Protein AF-A0A401T3H4-F1 (afdb_monomer_lite)

Foldseek 3Di:
DDDLPQELPPDDDDDDDDDDDDDDDDDDDDDDDDDDDDDDDDPPPPPVDPLQEWEWDQDPNWTWIWGQQDVVSDIHIYTDDQVPAFQLRVQVSSCVSHVLQPDKFKAFPVRHTDDSRHGSVVVLVGWIWIDGPNRIYTYHRDDD

Secondary structure (DSSP, 8-state):
-PPP-SS------PPP----------------------------------TT--EEEEETTEEEEEEEETTTTEEEEEE--TTT-BHHHHHHHHHHH-TT-S-EEEEETTSPBPPTTSBHHHHTTS-EEEEETTEEEEE-PPP-

Organism: Chiloscyllium punctatum (NCBI:txid137246)

pLDDT: mean 74.05, std 28.2, range [23.88, 98.56]

Sequence (144 aa):
MSLCRRVCNVWIPVRRQAGLGRRRETTKSRPGQLFSLRQYGMTFYSTLVSSDEATVEYKHGFPVISVTLPSRNERCQFLVKPLLMNVGDLLKDLKNEDQGISRAAIFSEDGTRVSATTPMTILLTKNFELVINERKYFIKPPSR

Radius of gyration: 20.3 Å; chains: 1; bounding box: 48×60×42 Å

Structure (mmCIF, N/CA/C/O backbone):
data_AF-A0A401T3H4-F1
#
_entry.id   AF-A0A401T3H4-F1
#
loop_
_atom_site.group_PDB
_atom_site.id
_atom_site.type_symbol
_atom_site.label_atom_id
_atom_site.label_alt_id
_atom_site.label_comp_id
_atom_site.label_asym_id
_atom_site.label_entity_id
_atom_site.label_seq_id
_atom_site.pdbx_PDB_ins_code
_atom_site.Cartn_x
_atom_site.Cartn_y
_atom_site.Cartn_z
_atom_site.occupancy
_atom_site.B_iso_or_equiv
_atom_site.auth_seq_id
_atom_site.auth_comp_id
_atom_site.auth_asym_id
_atom_site.auth_atom_id
_atom_site.pdbx_PDB_model_num
ATOM 1 N N . MET A 1 1 ? -7.997 22.130 11.742 1.00 31.77 1 MET A N 1
ATOM 2 C CA . MET A 1 1 ? -7.759 21.221 10.600 1.00 31.77 1 MET A CA 1
ATOM 3 C C . MET A 1 1 ? -6.267 20.922 10.563 1.00 31.77 1 MET A C 1
ATOM 5 O O . MET A 1 1 ? -5.496 21.770 10.132 1.00 31.77 1 MET A O 1
ATOM 9 N N . SER A 1 2 ? -5.838 19.801 11.139 1.00 30.84 2 SER A N 1
ATOM 10 C CA . SER A 1 2 ? -4.435 19.373 11.116 1.00 30.84 2 SER A CA 1
ATOM 11 C C . SER A 1 2 ? -4.113 18.795 9.743 1.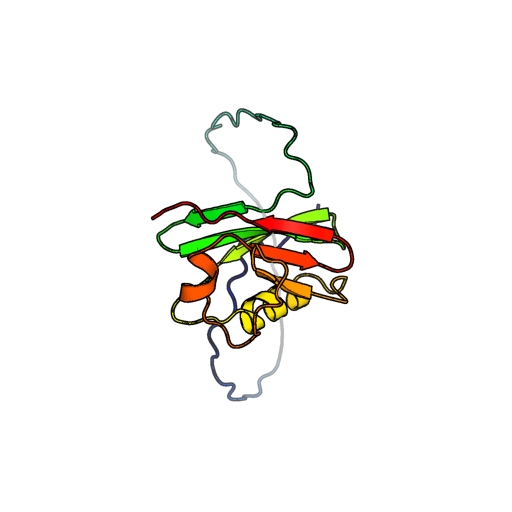00 30.84 2 SER A C 1
ATOM 13 O O . SER A 1 2 ? -4.840 17.936 9.266 1.00 30.84 2 SER A O 1
ATOM 15 N N . LEU A 1 3 ? -3.029 19.241 9.107 1.00 36.41 3 LEU A N 1
ATOM 16 C CA . LEU A 1 3 ? -2.584 18.630 7.856 1.00 36.41 3 LEU A CA 1
ATOM 17 C C . LEU A 1 3 ? -2.149 17.179 8.130 1.00 36.41 3 LEU A C 1
ATOM 19 O O . LEU A 1 3 ? -1.229 16.950 8.923 1.00 36.41 3 LEU A O 1
ATOM 23 N N . CYS A 1 4 ? -2.732 16.201 7.433 1.00 41.31 4 CYS A N 1
ATOM 24 C CA . CYS A 1 4 ? -1.952 15.037 7.017 1.00 41.31 4 CYS A CA 1
ATOM 25 C C . CYS A 1 4 ? -0.748 15.521 6.185 1.00 41.31 4 CYS A C 1
ATOM 27 O O . CYS A 1 4 ? -0.855 16.501 5.434 1.00 41.31 4 CYS A O 1
ATOM 29 N N . ARG A 1 5 ? 0.429 14.901 6.351 1.00 48.97 5 ARG A N 1
ATOM 30 C CA . ARG A 1 5 ? 1.676 15.371 5.722 1.00 48.97 5 ARG A CA 1
ATOM 31 C C . ARG A 1 5 ? 1.654 15.052 4.224 1.00 48.97 5 ARG A C 1
ATOM 33 O O . ARG A 1 5 ? 2.186 14.042 3.790 1.00 48.97 5 ARG A O 1
ATOM 40 N N . ARG A 1 6 ? 1.022 15.948 3.452 1.00 47.19 6 ARG A N 1
ATOM 41 C CA . ARG A 1 6 ? 0.376 15.737 2.135 1.00 47.19 6 ARG A CA 1
ATOM 42 C C . ARG A 1 6 ? 1.199 15.084 1.003 1.00 47.19 6 ARG A C 1
ATOM 44 O O . ARG A 1 6 ? 0.622 14.762 -0.026 1.00 47.19 6 ARG A O 1
ATOM 51 N N . VAL A 1 7 ? 2.495 14.840 1.190 1.00 45.88 7 VAL A N 1
ATOM 52 C CA . VAL A 1 7 ? 3.242 13.793 0.472 1.00 45.88 7 VAL A CA 1
ATOM 53 C C . VAL A 1 7 ? 4.168 13.107 1.478 1.00 45.88 7 VAL A C 1
ATOM 55 O O . VAL A 1 7 ? 5.090 13.747 1.994 1.00 45.88 7 VAL A O 1
ATOM 58 N N . CYS A 1 8 ? 3.969 11.810 1.732 1.00 41.03 8 CYS A N 1
ATOM 59 C CA . CYS A 1 8 ? 4.837 11.022 2.612 1.00 41.03 8 CYS A CA 1
ATOM 60 C C . CYS A 1 8 ? 6.206 10.758 1.953 1.00 41.03 8 CYS A C 1
ATOM 62 O O . CYS A 1 8 ? 6.479 9.682 1.424 1.00 41.03 8 CYS A O 1
ATOM 64 N N . ASN A 1 9 ? 7.090 11.759 1.977 1.00 35.47 9 ASN A N 1
ATOM 65 C CA . ASN A 1 9 ? 8.489 11.616 1.579 1.00 35.47 9 ASN A CA 1
ATOM 66 C C . ASN A 1 9 ? 9.262 10.831 2.647 1.00 35.47 9 ASN A C 1
ATOM 68 O O . ASN A 1 9 ? 9.846 11.409 3.566 1.00 35.47 9 ASN A O 1
ATOM 72 N N . VAL A 1 10 ? 9.282 9.504 2.513 1.00 38.31 10 VAL A N 1
ATOM 73 C CA . VAL A 1 10 ? 10.048 8.624 3.403 1.00 38.31 10 VAL A CA 1
ATOM 74 C C . VAL A 1 10 ? 11.546 8.768 3.120 1.00 38.31 10 VAL A C 1
ATOM 76 O O . VAL A 1 10 ? 12.109 8.196 2.188 1.00 38.31 10 VAL A O 1
ATOM 79 N N . TRP A 1 11 ? 12.114 9.671 3.918 1.00 27.52 11 TRP A N 1
ATOM 80 C CA . TRP A 1 11 ? 13.483 9.830 4.405 1.00 27.52 11 TRP A CA 1
ATOM 81 C C . TRP A 1 11 ? 14.611 9.091 3.662 1.00 27.52 11 TRP A C 1
ATOM 83 O O . TRP A 1 11 ? 14.740 7.870 3.720 1.00 27.52 11 TRP A O 1
ATOM 93 N N . ILE A 1 12 ? 15.523 9.868 3.067 1.00 31.23 12 ILE A N 1
ATOM 94 C CA . ILE A 1 12 ? 16.849 9.386 2.654 1.00 31.23 12 ILE A CA 1
ATOM 95 C C . ILE A 1 12 ? 17.660 9.053 3.925 1.00 31.23 12 ILE A C 1
ATOM 97 O O . ILE A 1 12 ? 17.785 9.926 4.790 1.00 31.23 12 ILE A O 1
ATOM 101 N N . PRO A 1 13 ? 18.244 7.846 4.059 1.00 23.88 13 PRO A N 1
ATOM 102 C CA . PRO A 1 13 ? 18.965 7.436 5.264 1.00 23.88 13 PRO A CA 1
ATOM 103 C C . PRO A 1 13 ? 20.368 8.064 5.344 1.00 23.88 13 PRO A C 1
ATOM 105 O O . PRO A 1 13 ? 21.381 7.425 5.063 1.00 23.88 13 PRO A O 1
ATOM 108 N N . VAL A 1 14 ? 20.444 9.326 5.769 1.00 30.45 14 VAL A N 1
ATOM 109 C CA . VAL A 1 14 ? 21.720 9.981 6.099 1.00 30.45 14 VAL A CA 1
ATOM 110 C C . VAL A 1 14 ? 22.200 9.497 7.473 1.00 30.45 14 VAL A C 1
ATOM 112 O O . VAL A 1 14 ? 21.532 9.703 8.489 1.00 30.45 14 VAL A O 1
ATOM 115 N N . ARG A 1 15 ? 23.368 8.838 7.515 1.00 29.47 15 ARG A N 1
ATOM 116 C CA . ARG A 1 15 ? 24.017 8.388 8.761 1.00 29.47 15 ARG A CA 1
ATOM 117 C C . ARG A 1 15 ? 24.266 9.568 9.710 1.00 29.47 15 ARG A C 1
ATOM 119 O O . ARG A 1 15 ? 24.738 10.620 9.291 1.00 29.47 15 ARG A O 1
ATOM 126 N N . ARG A 1 16 ? 24.035 9.355 11.010 1.00 28.30 16 ARG A N 1
ATOM 127 C CA . ARG A 1 16 ? 24.436 10.305 12.059 1.00 28.30 16 ARG A CA 1
ATOM 128 C C . ARG A 1 16 ? 25.961 10.344 12.209 1.00 28.30 16 ARG A C 1
ATOM 130 O O . ARG A 1 16 ? 26.593 9.294 12.300 1.00 28.30 16 ARG A O 1
ATOM 137 N N . GLN A 1 17 ? 26.502 11.543 12.390 1.00 28.50 17 GLN A N 1
ATOM 138 C CA . GLN A 1 17 ? 27.644 11.795 13.274 1.00 28.50 17 GLN A CA 1
ATOM 139 C C . GLN A 1 17 ? 27.223 12.847 14.314 1.00 28.50 17 GLN A C 1
ATOM 141 O O . GLN A 1 17 ? 26.195 13.505 14.142 1.00 28.50 17 GLN A O 1
ATOM 146 N N . ALA A 1 18 ? 27.953 12.944 15.425 1.00 26.94 18 ALA A N 1
ATOM 147 C CA . ALA A 1 18 ? 27.590 13.770 16.578 1.00 26.94 18 ALA A CA 1
ATOM 148 C C . ALA A 1 18 ? 28.550 14.957 16.764 1.00 26.94 18 ALA A C 1
ATOM 150 O O . ALA A 1 18 ? 29.721 14.872 16.406 1.00 26.94 18 ALA A O 1
ATOM 151 N N . GLY A 1 19 ? 28.062 16.036 17.380 1.00 29.31 19 GLY A N 1
ATOM 152 C CA . GLY A 1 19 ? 28.855 17.207 17.763 1.00 29.31 19 GLY A CA 1
ATOM 153 C C . GLY A 1 19 ? 28.114 18.061 18.796 1.00 29.31 19 GLY A C 1
ATOM 154 O O . GLY A 1 19 ? 26.889 18.164 18.746 1.00 29.31 19 GLY A O 1
ATOM 155 N N . LEU A 1 20 ? 28.844 18.631 19.760 1.00 30.58 20 LEU A N 1
ATOM 156 C CA . LEU A 1 20 ? 28.295 19.461 20.843 1.00 30.58 20 LEU A CA 1
ATOM 157 C C . LEU A 1 20 ? 28.399 20.961 20.507 1.00 30.58 20 LEU A C 1
ATOM 159 O O . LEU A 1 20 ? 29.350 21.389 19.861 1.00 30.58 20 LEU A O 1
ATOM 163 N N . GLY A 1 21 ? 27.477 21.774 21.034 1.00 27.59 21 GLY A N 1
ATOM 164 C CA . GLY A 1 21 ? 27.525 23.243 20.979 1.00 27.59 21 GLY A CA 1
ATOM 165 C C . GLY A 1 21 ? 26.493 23.887 21.918 1.00 27.59 21 GLY A C 1
ATOM 166 O O . GLY A 1 21 ? 25.499 23.251 22.261 1.00 27.59 21 GLY A O 1
ATOM 167 N N . ARG A 1 22 ? 26.723 25.127 22.383 1.00 30.91 22 ARG A N 1
ATOM 168 C CA . ARG A 1 22 ? 25.860 25.833 23.362 1.00 30.91 22 ARG A CA 1
ATOM 169 C C . ARG A 1 22 ? 25.526 27.279 22.938 1.00 30.91 22 ARG A C 1
ATOM 171 O O . ARG A 1 22 ? 26.405 27.962 22.433 1.00 30.91 22 ARG A O 1
ATOM 178 N N . ARG A 1 23 ? 24.363 27.758 23.428 1.00 32.81 23 ARG A N 1
ATOM 179 C CA . ARG A 1 23 ? 24.067 29.130 23.942 1.00 32.81 23 ARG A CA 1
ATOM 180 C C . ARG A 1 23 ? 23.487 30.210 22.982 1.00 32.81 23 ARG A C 1
ATOM 182 O O . ARG A 1 23 ? 24.174 30.625 22.066 1.00 32.81 23 ARG A O 1
ATOM 189 N N . ARG A 1 24 ? 22.272 30.689 23.339 1.00 31.91 24 ARG A N 1
ATOM 190 C CA . ARG A 1 24 ? 21.662 32.063 23.369 1.00 31.91 24 ARG A CA 1
ATOM 191 C C . ARG A 1 24 ? 21.994 33.111 22.269 1.00 31.91 24 ARG A C 1
ATOM 193 O O . ARG A 1 24 ? 23.152 33.253 21.911 1.00 31.91 24 ARG A O 1
ATOM 200 N N . GLU A 1 25 ? 21.089 34.000 21.817 1.00 28.94 25 GLU A N 1
ATOM 201 C CA . GLU A 1 25 ? 19.662 34.236 22.167 1.00 28.94 25 GLU A CA 1
ATOM 202 C C . GLU A 1 25 ? 18.759 34.386 20.895 1.00 28.94 25 GLU A C 1
ATOM 204 O O . GLU A 1 25 ? 18.646 33.380 20.202 1.00 28.94 25 GLU A O 1
ATOM 209 N N . THR A 1 26 ? 18.078 35.460 20.435 1.00 26.84 26 THR A N 1
ATOM 210 C CA . THR A 1 26 ? 17.862 36.878 20.847 1.00 26.84 26 THR A CA 1
ATOM 211 C C . THR A 1 26 ? 16.513 37.409 20.260 1.00 26.84 26 THR A C 1
ATOM 213 O O . THR A 1 26 ? 15.541 36.659 20.245 1.00 26.84 26 THR A O 1
ATOM 216 N N . THR A 1 27 ? 16.373 38.677 19.814 1.00 29.61 27 THR A N 1
ATOM 217 C CA . THR A 1 27 ? 15.073 39.365 19.567 1.00 29.61 27 THR A CA 1
ATOM 218 C C . THR A 1 27 ? 15.024 40.275 18.318 1.00 29.61 27 THR A C 1
ATOM 220 O O . THR A 1 27 ? 15.980 41.005 18.068 1.00 29.61 27 THR A O 1
ATOM 223 N N . LYS A 1 28 ? 13.875 40.334 17.603 1.00 31.72 28 LYS A N 1
ATOM 224 C CA . LYS A 1 28 ? 13.196 41.581 17.131 1.00 31.72 28 LYS A CA 1
ATOM 225 C C . LYS A 1 28 ? 11.837 41.332 16.433 1.00 31.72 28 LYS A C 1
ATOM 227 O O . LYS A 1 28 ? 11.429 40.188 16.259 1.00 31.72 28 LYS A O 1
ATOM 232 N N . SER A 1 29 ? 11.111 42.410 16.105 1.00 30.73 29 SER A N 1
ATOM 233 C CA . SER A 1 29 ? 9.681 42.444 15.734 1.00 30.73 29 SER A CA 1
ATOM 234 C C . SER A 1 29 ? 9.365 43.022 14.326 1.00 30.73 29 SER A C 1
ATOM 236 O O . SER A 1 29 ? 10.249 43.483 13.613 1.00 30.73 29 SER A O 1
ATOM 238 N N . ARG A 1 30 ? 8.072 42.928 13.950 1.00 36.78 30 ARG A N 1
ATOM 239 C CA . ARG A 1 30 ? 7.328 43.364 12.725 1.00 36.78 30 ARG A CA 1
ATOM 240 C C . ARG A 1 30 ? 7.388 44.906 12.452 1.00 36.78 30 ARG A C 1
ATOM 242 O O . ARG A 1 30 ? 7.902 45.568 13.352 1.00 36.78 30 ARG A O 1
ATOM 249 N N . PRO A 1 31 ? 6.825 45.519 11.355 1.00 41.94 31 PRO A N 1
ATOM 250 C CA . PRO A 1 31 ? 5.738 45.052 10.445 1.00 41.94 31 PRO A CA 1
ATOM 251 C C . PRO A 1 31 ? 5.752 45.465 8.931 1.00 41.94 31 PRO A C 1
ATOM 253 O O . PRO A 1 31 ? 6.626 46.191 8.477 1.00 41.94 31 PRO A O 1
ATOM 256 N N . GLY A 1 32 ? 4.703 45.046 8.187 1.00 29.06 32 GLY A N 1
ATOM 257 C CA . GLY A 1 32 ? 4.330 45.473 6.809 1.00 29.06 32 GLY A CA 1
ATOM 258 C C . GLY A 1 32 ? 5.064 44.741 5.664 1.00 29.06 32 GLY A C 1
ATOM 259 O O . GLY A 1 32 ? 6.136 44.203 5.901 1.00 29.06 32 GLY A O 1
ATOM 260 N N . GLN A 1 33 ? 4.592 44.642 4.407 1.00 37.50 33 GLN A N 1
ATOM 261 C CA . GLN A 1 33 ? 3.324 44.980 3.703 1.00 37.50 33 GLN A CA 1
ATOM 262 C C . GLN A 1 33 ? 3.404 44.364 2.262 1.00 37.50 33 GLN A C 1
ATOM 264 O O . GLN A 1 33 ? 4.511 44.094 1.810 1.00 37.50 33 GLN A O 1
ATOM 269 N N . LEU A 1 34 ? 2.362 44.105 1.448 1.00 37.28 34 LEU A N 1
ATOM 270 C CA . LEU A 1 34 ? 0.898 44.176 1.623 1.00 37.28 34 LEU A CA 1
ATOM 271 C C . LEU A 1 34 ? 0.150 43.044 0.849 1.00 37.28 34 LEU A C 1
ATOM 273 O O . LEU A 1 34 ? -0.146 42.021 1.457 1.00 37.28 34 LEU A O 1
ATOM 277 N N . PHE A 1 35 ? -0.154 43.193 -0.458 1.00 29.36 35 PHE A N 1
ATOM 278 C CA . PHE A 1 35 ? -0.976 42.250 -1.257 1.00 29.36 35 PHE A CA 1
ATOM 279 C C . PHE A 1 35 ? -0.534 42.109 -2.727 1.00 29.36 35 PHE A C 1
ATOM 281 O O . PHE A 1 35 ? -0.296 43.114 -3.389 1.00 29.36 35 PHE A O 1
ATOM 288 N N . SER A 1 36 ? -0.593 40.883 -3.267 1.00 38.84 36 SER A N 1
ATOM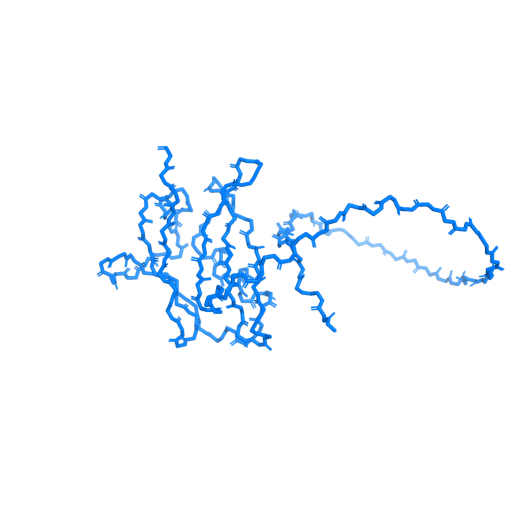 289 C CA . SER A 1 36 ? -1.274 40.567 -4.542 1.00 38.84 36 SER A CA 1
ATOM 290 C C . SER A 1 36 ? -1.310 39.047 -4.753 1.00 38.84 36 SER A C 1
ATOM 292 O O . SER A 1 36 ? -0.279 38.430 -5.011 1.00 38.84 36 SER A O 1
ATOM 294 N N . LEU A 1 37 ? -2.490 38.428 -4.649 1.00 37.84 37 LEU A N 1
ATOM 295 C CA . LEU A 1 37 ? -2.708 37.043 -5.079 1.00 37.84 37 LEU A CA 1
ATOM 296 C C . LEU A 1 37 ? -3.934 36.980 -5.989 1.00 37.84 37 LEU A C 1
ATOM 298 O O . LEU A 1 37 ? -5.066 37.227 -5.578 1.00 37.84 37 LEU A O 1
ATOM 302 N N . ARG A 1 38 ? -3.664 36.667 -7.256 1.00 37.84 38 ARG A N 1
ATOM 303 C CA . ARG A 1 38 ? -4.638 36.581 -8.344 1.00 37.84 38 ARG A CA 1
ATOM 304 C C . ARG A 1 38 ? -5.591 35.417 -8.059 1.00 37.84 38 ARG A C 1
ATOM 306 O O . ARG A 1 38 ? -5.149 34.270 -8.019 1.00 37.84 38 ARG A O 1
ATOM 313 N N . GLN A 1 39 ? -6.873 35.705 -7.842 1.00 43.97 39 GLN A N 1
ATOM 314 C CA . GLN A 1 39 ? -7.873 34.679 -7.541 1.00 43.97 39 GLN A CA 1
ATOM 315 C C . GLN A 1 39 ? -8.069 33.758 -8.754 1.00 43.97 39 GLN A C 1
ATOM 317 O O . GLN A 1 39 ? -8.734 34.122 -9.721 1.00 43.97 39 GLN A O 1
ATOM 322 N N . TYR A 1 40 ? -7.497 32.555 -8.700 1.00 46.94 40 TYR A N 1
ATOM 323 C CA . TYR A 1 40 ? -7.928 31.450 -9.550 1.00 46.94 40 TYR A CA 1
ATOM 324 C C . TYR A 1 40 ? -9.172 30.825 -8.920 1.00 46.94 40 TYR A C 1
ATOM 326 O O . TYR A 1 40 ? -9.128 30.366 -7.778 1.00 46.94 40 TYR A O 1
ATOM 334 N N . GLY A 1 41 ? -10.285 30.833 -9.656 1.00 43.84 41 GLY A N 1
ATOM 335 C CA . GLY A 1 41 ? -11.552 30.274 -9.193 1.00 43.84 41 GLY A CA 1
ATOM 336 C C . GLY A 1 41 ? -11.446 28.766 -8.980 1.00 43.84 41 GLY A C 1
ATOM 337 O O . GLY A 1 41 ? -11.436 28.001 -9.941 1.00 43.84 41 GLY A O 1
ATOM 338 N N . MET A 1 42 ? -11.380 28.334 -7.721 1.00 43.56 42 MET A N 1
ATOM 339 C CA . MET A 1 42 ? -11.515 26.925 -7.366 1.00 43.56 42 MET A CA 1
ATOM 340 C C . MET A 1 42 ? -12.987 26.523 -7.452 1.00 43.56 42 MET A C 1
ATOM 342 O O . MET A 1 42 ? -13.750 26.724 -6.508 1.00 43.56 42 MET A O 1
ATOM 346 N N . THR A 1 43 ? -13.387 25.936 -8.578 1.00 39.00 43 THR A N 1
ATOM 347 C CA . THR A 1 43 ? -14.696 25.289 -8.706 1.00 39.00 43 THR A CA 1
ATOM 348 C C . THR A 1 43 ? -14.720 24.051 -7.812 1.00 39.00 43 THR A C 1
ATOM 350 O O . THR A 1 43 ? -14.182 23.003 -8.172 1.00 39.00 43 THR A O 1
ATOM 353 N N . PHE A 1 44 ? -15.311 24.174 -6.622 1.00 42.78 44 PHE A N 1
ATOM 354 C CA . PHE A 1 44 ? -15.461 23.074 -5.669 1.00 42.78 44 PHE A CA 1
ATOM 355 C C . PHE A 1 44 ? -16.504 22.063 -6.164 1.00 42.78 44 PHE A C 1
ATOM 357 O O . PHE A 1 44 ? -17.639 22.033 -5.695 1.00 42.78 44 PHE A O 1
ATOM 364 N N . TYR A 1 45 ? -16.103 21.202 -7.099 1.00 38.19 45 TYR A N 1
ATOM 365 C CA . TYR A 1 45 ? -16.825 19.970 -7.397 1.00 38.19 45 TYR A CA 1
ATOM 366 C C . TYR A 1 45 ? -16.724 19.028 -6.194 1.00 38.19 45 TYR A C 1
ATOM 368 O O . TYR A 1 45 ? -15.821 18.197 -6.111 1.00 38.19 45 TYR A O 1
ATOM 376 N N . SER A 1 46 ? -17.658 19.154 -5.251 1.00 45.53 46 SER A N 1
ATOM 377 C CA . SER A 1 46 ? -17.875 18.155 -4.207 1.00 45.53 46 SER A CA 1
ATOM 378 C C . SER A 1 46 ? -18.589 16.940 -4.803 1.00 45.53 46 SER A C 1
ATOM 380 O O . SER A 1 46 ? -19.763 16.688 -4.524 1.00 45.53 46 SER A O 1
ATOM 382 N N . THR A 1 47 ? -17.880 16.169 -5.631 1.00 46.50 47 THR A N 1
ATOM 383 C CA . THR A 1 47 ? -18.235 14.761 -5.796 1.00 46.50 47 THR A CA 1
ATOM 384 C C . THR A 1 47 ? -18.197 14.131 -4.408 1.00 46.50 47 THR A C 1
ATOM 386 O O . THR A 1 47 ? -17.210 14.264 -3.681 1.00 46.50 47 THR A O 1
ATOM 389 N N . LEU A 1 48 ? -19.289 13.476 -4.008 1.00 48.81 48 LEU A N 1
ATOM 390 C CA . LEU A 1 48 ? -19.363 12.731 -2.750 1.00 48.81 48 LEU A CA 1
ATOM 391 C C . LEU A 1 48 ? -18.591 11.415 -2.904 1.00 48.81 48 LEU A C 1
ATOM 393 O O . LEU A 1 48 ? -19.166 10.330 -2.902 1.00 48.81 48 LEU A O 1
ATOM 397 N N . VAL A 1 49 ? -17.275 11.539 -3.093 1.00 50.72 49 VAL A N 1
ATOM 398 C CA . VAL A 1 49 ? -16.325 10.430 -3.088 1.00 50.72 49 VAL A CA 1
ATOM 399 C C . VAL A 1 49 ? -16.479 9.723 -1.750 1.00 50.72 49 VAL A C 1
ATOM 401 O O . VAL A 1 49 ? -16.254 10.326 -0.696 1.00 50.72 49 VAL A O 1
ATOM 404 N N . SER A 1 50 ? -16.905 8.462 -1.791 1.00 57.72 50 SER A N 1
ATOM 405 C CA . SER A 1 50 ? -17.080 7.647 -0.596 1.00 57.72 50 SER A CA 1
ATOM 406 C C . SER A 1 50 ? -15.771 7.632 0.189 1.00 57.72 50 SER A C 1
ATOM 408 O O . SER A 1 50 ? -14.691 7.406 -0.362 1.00 57.72 50 SER A O 1
ATOM 410 N N . SER A 1 51 ? -15.850 7.903 1.494 1.00 59.28 51 SER A N 1
ATOM 411 C CA . SER A 1 51 ? -14.650 8.081 2.320 1.00 59.28 51 SER A CA 1
ATOM 412 C C . SER A 1 51 ? -13.772 6.826 2.396 1.00 59.28 51 SER A C 1
ATOM 414 O O . SER A 1 51 ? -12.631 6.921 2.844 1.00 59.28 51 SER A O 1
ATOM 416 N N . ASP A 1 52 ? -14.292 5.681 1.965 1.00 66.31 52 ASP A N 1
ATOM 417 C CA . ASP A 1 52 ? -13.633 4.380 1.961 1.00 66.31 52 ASP A CA 1
ATOM 418 C C . ASP A 1 52 ? -13.096 3.972 0.572 1.00 66.31 52 ASP A C 1
ATOM 420 O O . ASP A 1 52 ? -12.645 2.846 0.391 1.00 66.31 52 ASP A O 1
ATOM 424 N N . GLU A 1 53 ? -13.101 4.867 -0.424 1.00 81.50 53 GLU A N 1
ATOM 425 C CA . GLU A 1 53 ? -12.450 4.609 -1.715 1.00 81.50 53 GLU A CA 1
ATOM 426 C C . GLU A 1 53 ? -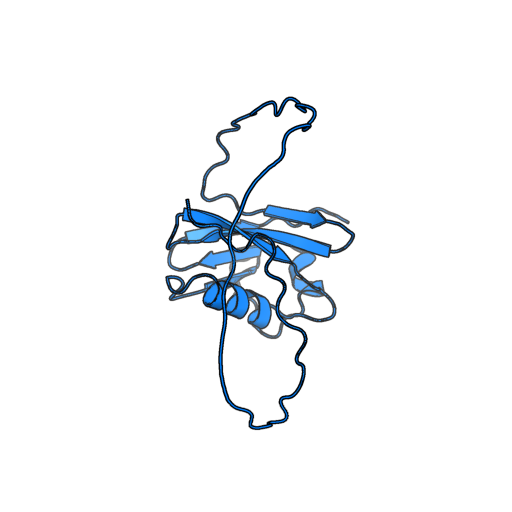10.934 4.872 -1.648 1.00 81.50 53 GLU A C 1
ATOM 428 O O . GLU A 1 53 ? -10.491 5.987 -1.352 1.00 81.50 53 GLU A O 1
ATOM 433 N N . ALA A 1 54 ? -10.130 3.866 -2.005 1.00 92.75 54 ALA A N 1
ATOM 434 C CA . ALA A 1 54 ? -8.689 4.003 -2.214 1.00 92.75 54 ALA A CA 1
ATOM 435 C C . ALA A 1 54 ? -8.333 3.942 -3.709 1.00 92.75 54 ALA A C 1
ATOM 437 O O . ALA A 1 54 ? -8.871 3.121 -4.448 1.00 92.75 54 ALA A O 1
ATOM 438 N N . THR A 1 55 ? -7.401 4.788 -4.157 1.00 94.81 55 THR A N 1
ATOM 439 C CA . THR A 1 55 ? -7.021 4.928 -5.579 1.00 94.81 55 THR A CA 1
ATOM 440 C C . THR A 1 55 ? -5.510 4.863 -5.790 1.00 94.81 55 THR A C 1
ATOM 442 O O . THR A 1 55 ? -4.733 5.139 -4.874 1.00 94.81 55 THR A O 1
ATOM 445 N N . VAL A 1 56 ? -5.081 4.536 -7.015 1.00 95.81 56 VAL A N 1
ATOM 446 C CA . VAL A 1 56 ? -3.685 4.669 -7.465 1.00 95.81 56 VAL A CA 1
ATOM 447 C C . VAL A 1 56 ? -3.635 5.629 -8.644 1.00 95.81 56 VAL A C 1
ATOM 449 O O . VAL A 1 56 ? -4.276 5.402 -9.663 1.00 95.81 56 VAL A O 1
ATOM 452 N N . GLU A 1 57 ? -2.837 6.683 -8.523 1.00 94.50 57 GLU A N 1
ATOM 453 C CA . GLU A 1 57 ? -2.647 7.694 -9.566 1.00 94.50 57 GLU A CA 1
ATOM 454 C C . GLU A 1 57 ? -1.152 7.830 -9.865 1.00 94.50 57 GLU A C 1
ATOM 456 O O . GLU A 1 57 ? -0.354 7.985 -8.941 1.00 94.50 57 GLU A O 1
ATOM 461 N N . TYR A 1 58 ? -0.741 7.800 -11.135 1.00 93.50 58 TYR A N 1
ATOM 462 C CA . TYR A 1 58 ? 0.658 8.060 -11.491 1.00 93.50 58 TYR A CA 1
ATOM 463 C C . TYR A 1 58 ? 0.900 9.570 -11.599 1.00 93.50 58 TYR A C 1
ATOM 465 O O . TYR A 1 58 ? 0.341 10.241 -12.463 1.00 93.50 58 TYR A O 1
ATOM 473 N N . LYS A 1 59 ? 1.751 10.111 -10.723 1.00 91.12 59 LYS A N 1
ATOM 474 C CA . LYS A 1 59 ? 2.104 11.536 -10.653 1.00 91.12 59 LYS A CA 1
ATOM 475 C C . LYS A 1 59 ? 3.609 11.691 -10.818 1.00 91.12 59 LYS A C 1
ATOM 477 O O . LYS A 1 59 ? 4.387 11.065 -10.104 1.00 91.12 59 LYS A O 1
ATOM 482 N N . HIS A 1 60 ? 4.022 12.504 -11.790 1.00 91.38 60 HIS A N 1
ATOM 483 C CA . HIS A 1 60 ? 5.435 12.730 -12.137 1.00 91.38 60 HIS A CA 1
ATOM 484 C C . HIS A 1 60 ? 6.235 11.426 -12.374 1.00 91.38 60 HIS A C 1
ATOM 486 O O . HIS A 1 60 ? 7.402 11.330 -12.009 1.00 91.38 60 HIS A O 1
ATOM 492 N N . GLY A 1 61 ? 5.589 10.404 -12.954 1.00 91.62 61 GLY A N 1
ATOM 493 C CA . GLY A 1 61 ? 6.175 9.081 -13.214 1.00 91.62 61 GLY A CA 1
ATOM 494 C C . GLY A 1 61 ? 6.087 8.075 -12.056 1.00 91.62 61 GLY A C 1
ATOM 495 O O . GLY A 1 61 ? 6.365 6.895 -12.263 1.00 91.62 61 GLY A O 1
ATOM 496 N N . PHE A 1 62 ? 5.653 8.490 -10.861 1.00 94.00 62 PHE A N 1
ATOM 497 C CA . PHE A 1 62 ? 5.563 7.624 -9.682 1.00 94.00 62 PHE A CA 1
ATOM 498 C C . PHE A 1 62 ? 4.109 7.274 -9.328 1.00 94.00 62 PHE A C 1
ATOM 500 O O . PHE A 1 62 ? 3.258 8.165 -9.326 1.00 94.00 62 PHE A O 1
ATOM 507 N N . PRO A 1 63 ? 3.799 6.012 -8.984 1.00 95.75 63 PRO A N 1
ATOM 508 C CA . PRO A 1 63 ? 2.493 5.646 -8.451 1.00 95.75 63 PRO A CA 1
ATOM 509 C C . PRO A 1 63 ? 2.287 6.235 -7.048 1.00 95.75 63 PRO A C 1
ATOM 511 O O . PRO A 1 63 ? 3.117 6.069 -6.154 1.00 95.75 63 PRO A O 1
ATOM 514 N N . VAL A 1 64 ? 1.154 6.903 -6.851 1.00 96.12 64 VAL A N 1
ATOM 515 C CA . VAL A 1 64 ? 0.707 7.470 -5.576 1.00 96.12 64 VAL A CA 1
ATOM 516 C C . VAL A 1 64 ? -0.553 6.737 -5.139 1.00 96.12 64 VAL A C 1
ATOM 518 O O . VAL A 1 64 ? -1.575 6.805 -5.821 1.00 96.12 64 VAL A O 1
ATOM 521 N N . ILE A 1 65 ? -0.480 6.043 -4.003 1.00 95.94 65 ILE A N 1
ATOM 522 C CA . ILE A 1 65 ? -1.626 5.363 -3.393 1.00 95.94 65 ILE A CA 1
ATOM 523 C C . ILE A 1 65 ? -2.334 6.359 -2.474 1.00 95.94 65 ILE A C 1
ATOM 525 O O . ILE A 1 65 ? -1.722 6.884 -1.543 1.00 95.94 65 ILE A O 1
ATOM 529 N N . SER A 1 66 ? -3.616 6.614 -2.724 1.00 95.12 66 SER A N 1
ATOM 530 C CA . SER A 1 66 ? -4.466 7.442 -1.866 1.00 95.12 66 SER A CA 1
ATOM 531 C C . SER A 1 66 ? -5.390 6.555 -1.037 1.00 95.12 66 SER A C 1
ATOM 533 O O . SER A 1 66 ? -6.124 5.762 -1.619 1.00 95.12 66 SER A O 1
ATOM 535 N N . VAL A 1 67 ? -5.396 6.697 0.291 1.00 94.62 67 VAL A N 1
ATOM 536 C CA . VAL A 1 67 ? -6.246 5.901 1.201 1.00 94.62 67 VAL A CA 1
ATOM 537 C C . VAL A 1 67 ? -6.620 6.703 2.449 1.00 94.62 67 VAL A C 1
ATOM 539 O O . VAL A 1 67 ? -5.857 7.562 2.896 1.00 94.62 67 VAL A O 1
ATOM 542 N N . THR A 1 68 ? -7.799 6.443 3.010 1.00 93.19 68 THR A N 1
ATOM 543 C CA . THR A 1 68 ? -8.297 7.110 4.221 1.00 93.19 68 THR A CA 1
ATOM 544 C C . THR A 1 68 ? -7.768 6.435 5.484 1.00 93.19 68 THR A C 1
ATOM 546 O O . THR A 1 68 ? -7.877 5.219 5.644 1.00 93.19 68 THR A O 1
ATOM 549 N N . LEU A 1 69 ? -7.183 7.222 6.391 1.00 92.75 69 LEU A N 1
ATOM 550 C CA . LEU A 1 69 ? -6.536 6.707 7.604 1.00 92.75 69 LEU A CA 1
ATOM 551 C C . LEU A 1 69 ? -7.464 6.799 8.835 1.00 92.75 69 LEU A C 1
ATOM 553 O O . LEU A 1 69 ? -8.155 7.813 9.004 1.00 92.75 69 LEU A O 1
ATOM 557 N N . PRO A 1 70 ? -7.523 5.755 9.688 1.00 91.88 70 PRO A N 1
ATOM 558 C CA . PRO A 1 70 ? -8.597 5.579 10.666 1.00 91.88 70 PRO A CA 1
ATOM 559 C C . PRO A 1 70 ? -8.656 6.640 11.775 1.00 91.88 70 PRO A C 1
ATOM 561 O O . PRO A 1 70 ? -9.759 7.018 12.160 1.00 91.88 70 PRO A O 1
ATOM 564 N N . SER A 1 71 ? -7.531 7.165 12.276 1.00 90.50 71 SER A N 1
ATOM 565 C CA . SER A 1 71 ? -7.537 8.083 13.435 1.00 90.50 71 SER A CA 1
ATOM 566 C C . SER A 1 71 ? -8.062 9.485 13.128 1.00 90.50 71 SER A C 1
ATOM 568 O O . SER A 1 71 ? -8.334 10.257 14.046 1.00 90.50 71 SER A O 1
ATOM 570 N N . ARG A 1 72 ? -8.153 9.855 11.845 1.00 88.25 72 ARG A N 1
ATOM 571 C CA . ARG A 1 72 ? -8.646 11.174 11.402 1.00 88.25 72 ARG A CA 1
ATOM 572 C C . ARG A 1 72 ? -9.775 11.098 10.384 1.00 88.25 72 ARG A C 1
ATOM 574 O O . ARG A 1 72 ? -10.413 12.114 10.133 1.00 88.25 72 ARG A O 1
ATOM 581 N N . ASN A 1 73 ? -9.978 9.928 9.775 1.00 87.31 73 ASN A N 1
ATOM 582 C CA . ASN A 1 73 ? -10.832 9.737 8.608 1.00 87.31 73 ASN A CA 1
ATOM 583 C C . ASN A 1 73 ? -10.512 10.765 7.486 1.00 87.31 73 ASN A C 1
ATOM 585 O O . ASN A 1 73 ? -11.401 11.310 6.834 1.00 87.31 73 ASN A O 1
ATOM 589 N N . GLU A 1 74 ? -9.213 11.034 7.286 1.00 87.19 74 GLU A N 1
ATOM 590 C CA . GLU A 1 74 ? -8.636 11.927 6.266 1.00 87.19 74 GLU A CA 1
ATOM 591 C C . GLU A 1 74 ? -7.898 11.085 5.205 1.00 87.19 74 GLU A C 1
ATOM 593 O O . GLU A 1 74 ? -7.235 10.100 5.543 1.00 87.19 74 GLU A O 1
ATOM 598 N N . ARG A 1 75 ? -7.993 11.470 3.923 1.00 90.19 75 ARG A N 1
ATOM 599 C CA . ARG A 1 75 ? -7.327 10.786 2.798 1.00 90.19 75 ARG A CA 1
ATOM 600 C C . ARG A 1 75 ? -5.849 11.192 2.717 1.00 90.19 75 ARG A C 1
ATOM 602 O O . ARG A 1 75 ? -5.529 12.330 2.376 1.00 90.19 75 ARG A O 1
ATOM 609 N N . CYS A 1 76 ? -4.955 10.255 3.016 1.00 92.25 76 CYS A N 1
ATOM 610 C CA . CYS A 1 76 ? -3.502 10.397 2.897 1.00 92.25 76 CYS A CA 1
ATOM 611 C C . CYS A 1 76 ? -3.011 9.965 1.500 1.00 92.25 76 CYS A C 1
ATOM 613 O O . CYS A 1 76 ? -3.725 9.259 0.785 1.00 92.25 76 CYS A O 1
ATOM 615 N N . GLN A 1 77 ? -1.798 10.381 1.110 1.00 94.75 77 GLN A N 1
ATOM 616 C CA . GLN A 1 77 ? -1.152 10.019 -0.158 1.00 94.75 77 GLN A CA 1
ATOM 617 C C . GLN A 1 77 ? 0.276 9.491 0.050 1.00 94.75 77 GLN A C 1
ATOM 619 O O . GLN A 1 77 ? 1.188 10.226 0.442 1.00 94.75 77 GLN A O 1
ATOM 624 N N . PHE A 1 78 ? 0.467 8.213 -0.281 1.00 95.62 78 PHE A N 1
ATOM 625 C CA . PHE A 1 78 ? 1.727 7.481 -0.166 1.00 95.62 78 PHE A CA 1
ATOM 626 C C . PHE A 1 78 ? 2.412 7.389 -1.531 1.00 95.62 78 PHE A C 1
ATOM 628 O O . PHE A 1 78 ? 1.888 6.784 -2.468 1.00 95.62 78 PHE A O 1
ATOM 635 N N . LEU A 1 79 ? 3.596 7.995 -1.642 1.00 95.69 79 LEU A N 1
ATOM 636 C CA . LEU A 1 79 ? 4.423 7.960 -2.846 1.00 95.69 79 LEU A CA 1
ATOM 637 C C . LEU A 1 79 ? 5.198 6.638 -2.907 1.00 95.69 79 LEU A C 1
ATOM 639 O O . LEU A 1 79 ? 6.140 6.436 -2.142 1.00 95.69 79 LEU A O 1
ATOM 643 N N . VAL A 1 80 ? 4.840 5.758 -3.840 1.00 95.81 80 VAL A N 1
ATOM 644 C CA . VAL A 1 80 ? 5.508 4.465 -4.019 1.00 95.81 80 VAL A CA 1
ATOM 645 C C . VAL A 1 80 ? 6.661 4.595 -5.014 1.00 95.81 80 VAL A C 1
ATOM 647 O O . VAL A 1 80 ? 6.533 5.202 -6.077 1.00 95.81 80 VAL A O 1
ATOM 650 N N . LYS A 1 81 ? 7.797 3.969 -4.691 1.00 95.12 81 LYS A N 1
ATOM 651 C CA . LYS A 1 81 ? 8.989 3.866 -5.546 1.00 95.12 81 LYS A CA 1
ATOM 652 C C . LYS A 1 81 ? 9.167 2.395 -5.953 1.00 95.12 81 LYS A C 1
ATOM 654 O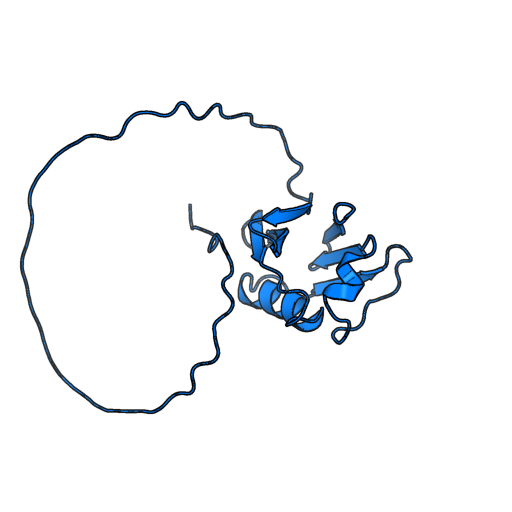 O . LYS A 1 81 ? 9.839 1.664 -5.229 1.00 95.12 81 LYS A O 1
ATOM 659 N N . PRO A 1 82 ? 8.578 1.916 -7.070 1.00 94.69 82 PRO A N 1
ATOM 660 C CA . PRO A 1 82 ? 8.437 0.478 -7.332 1.00 94.69 82 PRO A CA 1
ATOM 661 C C . PRO A 1 82 ? 9.744 -0.327 -7.331 1.00 94.69 82 PRO A C 1
ATOM 663 O O . PRO A 1 82 ? 9.743 -1.478 -6.912 1.00 94.69 82 PRO A O 1
ATOM 666 N N . LEU A 1 83 ? 10.848 0.285 -7.773 1.00 95.81 83 LEU A N 1
ATOM 667 C CA . LEU A 1 83 ? 12.183 -0.327 -7.842 1.00 95.81 83 LEU A CA 1
ATOM 668 C C . LEU A 1 83 ? 12.940 -0.344 -6.499 1.00 95.81 83 LEU A C 1
ATOM 670 O O . LEU A 1 83 ? 14.009 -0.937 -6.418 1.00 95.81 83 LEU A O 1
ATOM 674 N N . LEU A 1 84 ? 12.427 0.343 -5.471 1.00 96.06 84 LEU A N 1
ATOM 675 C CA . LEU A 1 84 ? 13.112 0.593 -4.193 1.00 96.06 84 LEU A CA 1
ATOM 676 C C . LEU A 1 84 ? 12.254 0.240 -2.964 1.00 96.06 84 LEU A C 1
ATOM 678 O O . LEU A 1 84 ? 12.669 0.524 -1.845 1.00 96.06 84 LEU A O 1
ATOM 682 N N . MET A 1 85 ? 11.056 -0.320 -3.162 1.00 97.38 85 MET A N 1
ATOM 683 C CA . MET A 1 85 ? 10.097 -0.623 -2.095 1.00 97.38 85 MET A CA 1
ATOM 684 C C . MET A 1 85 ? 9.443 -1.990 -2.298 1.00 97.38 85 MET A C 1
ATOM 686 O O . MET A 1 85 ? 9.118 -2.390 -3.421 1.00 97.38 85 MET A O 1
ATOM 690 N N . ASN A 1 86 ? 9.183 -2.668 -1.188 1.00 98.56 86 ASN A N 1
ATOM 691 C CA . ASN A 1 86 ? 8.346 -3.859 -1.093 1.00 98.56 86 ASN A CA 1
ATOM 692 C C . ASN A 1 86 ? 7.020 -3.550 -0.364 1.00 98.56 86 ASN A C 1
ATOM 694 O O . ASN A 1 86 ? 6.796 -2.444 0.133 1.00 98.56 86 ASN A O 1
ATOM 698 N N . VAL A 1 87 ? 6.126 -4.537 -0.305 1.00 98.50 87 VAL A N 1
ATOM 699 C CA . VAL A 1 87 ? 4.835 -4.444 0.402 1.00 98.50 87 VAL A CA 1
ATOM 700 C C . VAL A 1 87 ? 5.003 -4.148 1.898 1.00 98.50 87 VAL A C 1
ATOM 702 O O . VAL A 1 87 ? 4.206 -3.408 2.474 1.00 98.50 87 VAL A O 1
ATOM 705 N N . GLY A 1 88 ? 6.040 -4.692 2.534 1.00 98.31 88 GLY A N 1
ATOM 706 C CA . GLY A 1 88 ? 6.375 -4.435 3.934 1.00 98.31 88 GLY A CA 1
ATOM 707 C C . GLY A 1 88 ? 6.727 -2.974 4.214 1.00 98.31 88 GLY A C 1
ATOM 708 O O . GLY A 1 88 ? 6.301 -2.449 5.242 1.00 98.31 88 GLY A O 1
ATOM 709 N N . ASP A 1 89 ? 7.429 -2.304 3.297 1.00 98.31 89 ASP A N 1
ATOM 710 C CA . ASP A 1 89 ? 7.757 -0.877 3.416 1.00 98.31 89 ASP A CA 1
ATOM 711 C C . ASP A 1 89 ? 6.481 -0.024 3.399 1.00 98.31 89 ASP A C 1
ATOM 713 O O . ASP A 1 89 ? 6.248 0.750 4.322 1.00 98.31 89 ASP A O 1
ATOM 717 N N . LEU A 1 90 ? 5.585 -0.248 2.429 1.00 97.62 90 LEU A N 1
ATOM 718 C CA . LEU A 1 90 ? 4.297 0.456 2.353 1.00 97.62 90 LEU A CA 1
ATOM 719 C C . LEU A 1 90 ? 3.431 0.232 3.610 1.00 97.62 90 LEU A C 1
ATOM 721 O O . LEU A 1 90 ? 2.853 1.176 4.148 1.00 97.62 90 LEU A O 1
ATOM 725 N N . LEU A 1 91 ? 3.352 -1.009 4.104 1.00 98.06 91 LEU A N 1
ATOM 726 C CA . LEU A 1 91 ? 2.602 -1.346 5.322 1.00 98.06 91 LEU A CA 1
ATOM 727 C C . LEU A 1 91 ? 3.215 -0.728 6.590 1.00 98.06 91 LEU A C 1
ATOM 729 O O . LEU A 1 91 ? 2.492 -0.422 7.541 1.00 98.06 91 LEU A O 1
ATOM 733 N N . LYS A 1 92 ? 4.534 -0.528 6.608 1.00 97.50 92 LYS A N 1
ATOM 734 C CA . LYS A 1 92 ? 5.259 0.176 7.669 1.00 97.50 92 LYS A CA 1
ATOM 735 C C . LYS A 1 92 ? 5.023 1.686 7.592 1.00 97.50 92 LYS A C 1
ATOM 737 O O . LYS A 1 92 ? 4.779 2.302 8.623 1.00 97.50 92 LYS A O 1
ATOM 742 N N . ASP A 1 93 ? 5.032 2.267 6.397 1.00 96.50 93 ASP A N 1
ATOM 743 C CA . ASP A 1 93 ? 4.804 3.698 6.178 1.00 96.50 93 ASP A CA 1
ATOM 744 C C . ASP A 1 93 ? 3.379 4.119 6.563 1.00 96.50 93 ASP A C 1
ATOM 746 O O . ASP A 1 93 ? 3.207 5.120 7.260 1.00 96.50 93 ASP A O 1
ATOM 750 N N . LEU A 1 94 ? 2.375 3.297 6.228 1.00 95.62 94 LEU A N 1
ATOM 751 C CA . LEU A 1 94 ? 0.995 3.437 6.713 1.00 95.62 94 LEU A CA 1
ATOM 752 C C . LEU A 1 94 ? 0.940 3.530 8.249 1.00 95.62 94 LEU A C 1
ATOM 754 O O . LEU A 1 94 ? 0.379 4.479 8.796 1.00 95.62 94 LEU A O 1
ATOM 758 N N . LYS A 1 95 ? 1.574 2.577 8.945 1.00 95.94 95 LYS A N 1
ATOM 759 C CA . LYS A 1 95 ? 1.628 2.528 10.418 1.00 95.94 95 LYS A CA 1
ATOM 760 C C . LYS A 1 95 ? 2.445 3.653 11.058 1.00 95.94 95 LYS A C 1
ATOM 762 O O . LYS A 1 95 ? 2.221 3.976 12.221 1.00 95.94 95 LYS A O 1
ATOM 767 N N . ASN A 1 96 ? 3.395 4.240 10.333 1.00 95.38 96 ASN A N 1
ATOM 768 C CA . ASN A 1 96 ? 4.173 5.377 10.820 1.00 95.38 96 ASN A CA 1
ATOM 769 C C . ASN A 1 96 ? 3.354 6.681 10.789 1.00 95.38 96 ASN A C 1
ATOM 771 O O . ASN A 1 96 ? 3.435 7.455 11.742 1.00 95.38 96 ASN A O 1
ATOM 775 N N . GLU A 1 97 ? 2.564 6.921 9.731 1.00 94.81 97 GLU A N 1
ATOM 776 C CA . GLU A 1 97 ? 1.714 8.122 9.603 1.00 94.81 97 GLU A CA 1
ATOM 777 C C . GLU A 1 97 ? 0.468 8.052 10.512 1.00 94.81 97 GLU A C 1
ATOM 779 O O . GLU A 1 97 ? 0.093 9.073 11.093 1.00 94.81 97 GLU A O 1
ATOM 784 N N . ASP A 1 98 ? -0.143 6.871 10.701 1.00 93.94 98 ASP A N 1
ATOM 785 C CA . ASP A 1 98 ? -1.298 6.690 11.597 1.00 93.94 98 ASP A CA 1
ATOM 786 C C . ASP A 1 98 ? -1.123 5.543 12.617 1.00 93.94 98 ASP A C 1
ATOM 788 O O . ASP A 1 98 ? -1.208 4.354 12.303 1.00 93.94 98 ASP A O 1
ATOM 792 N N . GLN A 1 99 ? -0.961 5.933 13.887 1.00 93.75 99 GLN A N 1
ATOM 793 C CA . GLN A 1 99 ? -0.816 5.043 15.048 1.00 93.75 99 GLN A CA 1
ATOM 794 C C . GLN A 1 99 ? -2.103 4.273 15.416 1.00 93.75 99 GLN A C 1
ATOM 796 O O . GLN A 1 99 ? -2.043 3.312 16.178 1.00 93.75 99 GLN A O 1
ATOM 801 N N . GLY A 1 100 ? -3.261 4.648 14.862 1.00 94.44 100 GLY A N 1
ATOM 802 C CA . GLY A 1 100 ? -4.513 3.889 14.966 1.00 94.44 100 GLY A CA 1
ATOM 803 C C . GLY A 1 100 ? -4.543 2.629 14.092 1.00 94.44 100 GLY A C 1
ATOM 804 O O . GLY A 1 100 ? -5.482 1.835 14.180 1.00 94.44 100 GLY A O 1
ATOM 805 N N . ILE A 1 101 ? -3.525 2.405 13.252 1.00 96.19 101 ILE A N 1
ATOM 806 C CA . ILE A 1 101 ? -3.397 1.202 12.422 1.00 96.19 101 ILE A CA 1
ATOM 807 C C . ILE A 1 101 ? -2.762 0.063 13.234 1.00 96.19 101 ILE A C 1
ATOM 809 O O . ILE A 1 101 ? -1.567 -0.241 13.149 1.00 96.19 101 ILE A O 1
ATOM 813 N N . SER A 1 102 ? -3.599 -0.630 14.006 1.00 95.88 102 SER A N 1
ATOM 814 C CA . SER A 1 102 ? -3.204 -1.846 14.725 1.00 95.88 102 SER A CA 1
ATOM 815 C C . SER A 1 102 ? -2.804 -2.968 13.756 1.00 95.88 102 SER A C 1
ATOM 817 O O . SER A 1 102 ? -1.764 -3.615 13.922 1.00 95.88 102 SER A O 1
ATOM 819 N N . ARG A 1 103 ? -3.574 -3.161 12.679 1.00 96.50 103 ARG A N 1
ATOM 820 C CA . ARG A 1 103 ? -3.415 -4.246 11.701 1.00 96.50 103 ARG A CA 1
ATOM 821 C C . ARG A 1 103 ? -3.417 -3.661 10.294 1.00 96.50 103 ARG A C 1
ATOM 823 O O . ARG A 1 103 ? -4.270 -2.848 9.964 1.00 96.50 103 ARG A O 1
ATOM 830 N N . ALA A 1 104 ? -2.466 -4.089 9.471 1.00 97.75 104 ALA A N 1
ATOM 831 C CA . ALA A 1 104 ? -2.439 -3.768 8.051 1.00 97.75 104 ALA A CA 1
ATOM 832 C C . ALA A 1 104 ? -1.901 -4.968 7.263 1.00 97.75 104 ALA A C 1
ATOM 834 O O . ALA A 1 104 ? -0.950 -5.621 7.705 1.00 97.75 104 ALA A O 1
ATOM 835 N N . ALA A 1 105 ? -2.517 -5.277 6.125 1.00 98.19 105 ALA A N 1
ATOM 836 C CA . ALA A 1 105 ? -2.115 -6.367 5.239 1.00 98.19 105 ALA A CA 1
ATOM 837 C C . ALA A 1 105 ? -2.558 -6.089 3.798 1.00 98.19 105 ALA A C 1
ATOM 839 O O . ALA A 1 105 ? -3.492 -5.324 3.576 1.00 98.19 105 ALA A O 1
ATOM 840 N N . ILE A 1 106 ? -1.905 -6.737 2.832 1.00 98.44 106 ILE A N 1
ATOM 841 C CA . ILE A 1 106 ? -2.332 -6.743 1.430 1.00 98.44 106 ILE A CA 1
ATOM 842 C C . ILE A 1 106 ? -2.668 -8.178 1.022 1.00 98.44 106 ILE A C 1
ATOM 844 O O . ILE A 1 106 ? -1.957 -9.117 1.392 1.00 98.44 106 ILE A O 1
ATOM 848 N N . PHE A 1 107 ? -3.746 -8.332 0.262 1.00 98.31 107 PHE A N 1
ATOM 849 C CA . PHE A 1 107 ? -4.197 -9.580 -0.341 1.00 98.31 107 PHE A CA 1
ATOM 850 C C . PHE A 1 107 ? -4.331 -9.395 -1.857 1.00 98.31 107 PHE A C 1
ATOM 852 O O . PHE A 1 107 ? -4.657 -8.306 -2.325 1.00 98.31 107 PHE A O 1
ATOM 859 N N . SER A 1 108 ? -4.075 -10.448 -2.629 1.00 97.38 108 SER A N 1
ATOM 860 C CA . SER A 1 108 ? -4.425 -10.507 -4.050 1.00 97.38 108 SER A CA 1
ATOM 861 C C . SER A 1 108 ? -5.941 -10.404 -4.238 1.00 97.38 108 SER A C 1
ATOM 863 O O . SER A 1 108 ? -6.706 -10.656 -3.307 1.00 97.38 108 SER A O 1
ATOM 865 N N . GLU A 1 109 ? -6.376 -10.122 -5.465 1.00 93.56 109 GLU A N 1
ATOM 866 C CA . GLU A 1 109 ? -7.779 -10.237 -5.898 1.00 93.56 109 GLU A CA 1
ATOM 867 C C . GLU A 1 109 ? -8.410 -11.597 -5.518 1.00 93.56 109 GLU A C 1
ATOM 869 O O . GLU A 1 109 ? -9.552 -11.644 -5.072 1.00 93.56 109 GLU A O 1
ATOM 874 N N . ASP A 1 110 ? -7.621 -12.679 -5.545 1.00 94.12 110 ASP A N 1
ATOM 875 C CA . ASP A 1 110 ? -7.993 -14.042 -5.122 1.00 94.12 110 ASP A CA 1
ATOM 876 C C . ASP A 1 110 ? -8.087 -14.244 -3.587 1.00 94.12 110 ASP A C 1
ATOM 878 O O . ASP A 1 110 ? -8.103 -15.374 -3.100 1.00 94.12 110 ASP A O 1
ATOM 882 N N . GLY A 1 111 ? -8.021 -13.177 -2.782 1.00 94.81 111 GLY A N 1
ATOM 883 C CA . GLY A 1 111 ? -8.042 -13.239 -1.311 1.00 94.81 111 GLY A CA 1
ATOM 884 C C . GLY A 1 111 ? -6.787 -13.842 -0.653 1.00 94.81 111 GLY A C 1
ATOM 885 O O . GLY A 1 111 ? -6.724 -13.966 0.570 1.00 94.81 111 GLY A O 1
ATOM 886 N N . THR A 1 112 ? -5.762 -14.205 -1.430 1.00 97.75 112 THR A N 1
ATOM 887 C CA . THR A 1 112 ? -4.491 -14.757 -0.923 1.00 97.75 112 THR A CA 1
ATOM 888 C C . THR A 1 112 ? -3.594 -13.652 -0.365 1.00 97.75 112 THR A C 1
ATOM 890 O O . THR A 1 112 ? -3.363 -12.646 -1.029 1.00 97.75 112 THR A O 1
ATOM 893 N N . ARG A 1 113 ? -3.045 -13.822 0.845 1.00 98.00 113 ARG A N 1
ATOM 894 C CA . ARG A 1 113 ? -2.191 -12.803 1.483 1.00 98.00 113 ARG A CA 1
ATOM 895 C C . ARG A 1 113 ? -0.861 -12.630 0.739 1.00 98.00 113 ARG A C 1
ATOM 897 O O . ARG A 1 113 ? -0.107 -13.587 0.582 1.00 98.00 113 ARG A O 1
ATOM 904 N N . VAL A 1 114 ? -0.537 -11.395 0.362 1.00 98.44 114 VAL A N 1
ATOM 905 C CA . VAL A 1 114 ? 0.722 -11.037 -0.308 1.00 98.44 114 VAL A CA 1
ATOM 906 C C . VAL A 1 114 ? 1.871 -10.993 0.709 1.00 98.44 114 VAL A C 1
ATOM 908 O O . VAL A 1 114 ? 1.695 -10.550 1.848 1.00 98.44 114 VAL A O 1
ATOM 911 N N . SER A 1 115 ? 3.065 -11.450 0.312 1.00 98.31 115 SER A N 1
ATOM 912 C CA . SER A 1 115 ? 4.255 -11.382 1.168 1.00 98.31 115 SER A CA 1
ATOM 913 C C . SER A 1 115 ? 4.703 -9.936 1.375 1.00 98.31 115 SER A C 1
ATOM 915 O O . SER A 1 115 ? 4.717 -9.142 0.439 1.00 98.31 115 SER A O 1
ATOM 917 N N . ALA A 1 116 ? 5.188 -9.615 2.577 1.00 98.06 116 ALA A N 1
ATOM 918 C CA . ALA A 1 116 ? 5.863 -8.345 2.832 1.00 98.06 116 ALA A CA 1
ATOM 919 C C . ALA A 1 116 ? 7.089 -8.147 1.916 1.00 98.06 116 ALA A C 1
ATOM 921 O O . ALA A 1 116 ? 7.382 -7.024 1.531 1.00 98.06 116 ALA A O 1
ATOM 922 N N . THR A 1 117 ? 7.769 -9.226 1.513 1.00 98.06 117 THR A N 1
ATOM 923 C CA . THR A 1 117 ? 8.932 -9.170 0.609 1.00 98.06 117 THR A CA 1
ATOM 924 C C . THR A 1 117 ? 8.576 -8.983 -0.868 1.00 98.06 117 THR A C 1
ATOM 926 O O . THR A 1 117 ? 9.480 -8.783 -1.677 1.00 98.06 117 THR A O 1
ATOM 929 N N . THR A 1 118 ? 7.294 -9.032 -1.252 1.00 98.44 118 THR A N 1
ATOM 930 C CA . THR A 1 118 ? 6.875 -8.834 -2.646 1.00 98.44 118 THR A CA 1
ATOM 931 C C . THR A 1 118 ? 7.242 -7.416 -3.111 1.00 98.44 118 THR A C 1
ATOM 933 O O . THR A 1 118 ? 6.824 -6.449 -2.466 1.00 98.44 118 THR A O 1
ATOM 936 N N . PRO A 1 119 ? 7.995 -7.248 -4.217 1.00 98.31 119 PRO A N 1
ATOM 937 C CA . PRO A 1 119 ? 8.332 -5.927 -4.742 1.00 98.31 119 PRO A CA 1
ATOM 938 C C . PRO A 1 119 ? 7.093 -5.153 -5.197 1.00 98.31 119 PRO A C 1
ATOM 940 O O . PRO A 1 119 ? 6.172 -5.723 -5.790 1.00 98.31 119 PRO A O 1
ATOM 943 N N . MET A 1 120 ? 7.097 -3.833 -5.008 1.00 97.62 120 MET A N 1
ATOM 944 C CA . MET A 1 120 ? 5.991 -2.977 -5.448 1.00 97.62 120 MET A CA 1
ATOM 945 C C . MET A 1 120 ? 5.850 -2.920 -6.981 1.00 97.62 120 MET A C 1
ATOM 947 O O . MET A 1 120 ? 4.764 -2.622 -7.472 1.00 97.62 120 MET A O 1
ATOM 951 N N . THR A 1 121 ? 6.891 -3.267 -7.752 1.00 96.44 121 THR A N 1
ATOM 952 C CA . THR A 1 121 ? 6.763 -3.537 -9.199 1.00 96.44 121 THR A CA 1
ATOM 953 C C . THR A 1 121 ? 5.796 -4.671 -9.512 1.00 96.44 121 THR A C 1
ATOM 955 O O . THR A 1 121 ? 5.090 -4.571 -10.507 1.00 96.44 121 THR A O 1
ATOM 958 N N . ILE A 1 122 ? 5.757 -5.727 -8.692 1.00 96.75 122 ILE A N 1
ATOM 959 C CA . ILE A 1 122 ? 4.909 -6.903 -8.916 1.00 96.75 122 ILE A CA 1
ATOM 960 C C . ILE A 1 122 ? 3.482 -6.628 -8.445 1.00 96.75 122 ILE A C 1
ATOM 962 O O . ILE A 1 122 ? 2.545 -6.888 -9.196 1.00 96.75 122 ILE A O 1
ATOM 966 N N . LEU A 1 123 ? 3.303 -6.055 -7.246 1.00 97.12 123 LEU A N 1
ATOM 967 C CA . LEU A 1 123 ? 1.963 -5.769 -6.715 1.00 97.12 123 LEU A CA 1
ATOM 968 C C . LEU A 1 123 ? 1.154 -4.864 -7.659 1.00 97.12 123 LEU A C 1
ATOM 970 O O . LEU A 1 123 ? -0.013 -5.129 -7.920 1.00 97.12 123 LEU A O 1
ATOM 974 N N . LEU A 1 124 ? 1.788 -3.831 -8.219 1.00 95.94 124 LEU A N 1
ATOM 975 C CA . LEU A 1 124 ? 1.136 -2.866 -9.108 1.00 95.94 124 LEU A CA 1
ATOM 976 C C . LEU A 1 124 ? 0.806 -3.406 -10.519 1.00 95.94 124 LEU A C 1
ATOM 978 O O . LEU A 1 124 ? 0.408 -2.616 -11.372 1.00 95.94 124 LEU A O 1
ATOM 982 N N . THR A 1 125 ? 0.962 -4.712 -10.782 1.00 95.31 125 THR A N 1
ATOM 983 C CA . THR A 1 125 ? 0.525 -5.357 -12.042 1.00 95.31 125 THR A CA 1
ATOM 984 C C . THR A 1 125 ? -0.894 -5.924 -11.991 1.00 95.31 125 THR A C 1
ATOM 986 O O . THR A 1 125 ? -1.433 -6.287 -13.034 1.00 95.31 125 THR A O 1
ATOM 989 N N . LYS A 1 126 ? -1.498 -6.030 -10.801 1.00 95.19 126 LYS A N 1
ATOM 990 C CA . LYS A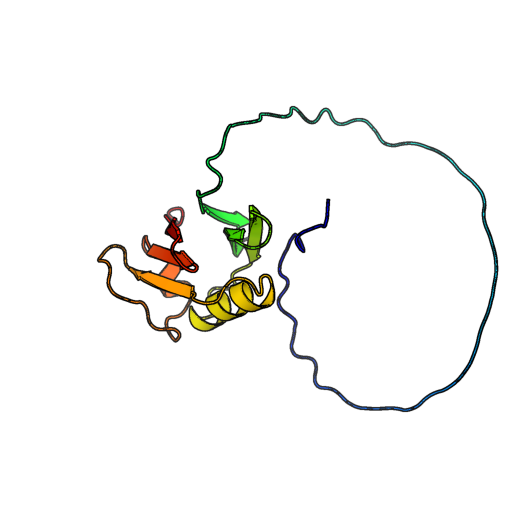 1 126 ? -2.814 -6.645 -10.582 1.00 95.19 126 LYS A CA 1
ATOM 991 C C . LYS A 1 126 ? -3.658 -5.816 -9.618 1.00 95.19 126 LYS A C 1
ATOM 993 O O . LYS A 1 126 ? -3.136 -4.968 -8.895 1.00 95.19 126 LYS A O 1
ATOM 998 N N . ASN A 1 127 ? -4.955 -6.105 -9.573 1.00 96.62 127 ASN A N 1
ATOM 999 C CA . ASN A 1 127 ? -5.819 -5.617 -8.505 1.00 96.62 127 ASN A CA 1
ATOM 1000 C C . ASN A 1 127 ? -5.420 -6.266 -7.169 1.00 96.62 127 ASN A C 1
ATOM 1002 O O . ASN A 1 127 ? -4.958 -7.412 -7.128 1.00 96.62 127 ASN A O 1
ATOM 1006 N N . PHE A 1 128 ? -5.605 -5.539 -6.071 1.00 97.25 128 PHE A N 1
ATOM 1007 C CA . PHE A 1 128 ? -5.315 -6.036 -4.727 1.00 97.25 128 PHE A CA 1
ATOM 1008 C C . PHE A 1 128 ? -6.240 -5.413 -3.683 1.00 97.25 128 PHE A C 1
ATOM 1010 O O . PHE A 1 128 ? -6.735 -4.301 -3.850 1.00 97.25 128 PHE A O 1
ATOM 1017 N N . GLU A 1 129 ? -6.444 -6.115 -2.573 1.00 97.56 129 GLU A N 1
ATOM 1018 C CA . GLU A 1 129 ? -7.154 -5.595 -1.410 1.00 97.56 129 GLU A CA 1
ATOM 1019 C C . GLU A 1 129 ? -6.144 -5.161 -0.340 1.00 97.56 129 GLU A C 1
ATOM 1021 O O . GLU A 1 129 ? -5.378 -5.973 0.185 1.00 97.56 129 GLU A O 1
ATOM 1026 N N . LEU A 1 130 ? -6.143 -3.873 0.003 1.00 97.75 130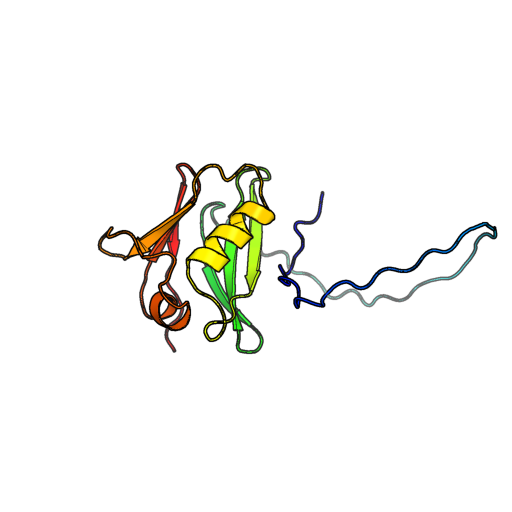 LEU A N 1
ATOM 1027 C CA . LEU A 1 130 ? -5.457 -3.350 1.183 1.00 97.75 130 LEU A CA 1
ATOM 1028 C C . LEU A 1 130 ? -6.430 -3.397 2.366 1.00 97.75 130 LEU A C 1
ATOM 1030 O O . LEU A 1 130 ? -7.500 -2.798 2.320 1.00 97.75 130 LEU A O 1
ATOM 1034 N N . VAL A 1 131 ? -6.058 -4.082 3.443 1.00 96.88 131 VAL A N 1
ATOM 1035 C CA . VAL A 1 131 ? -6.865 -4.180 4.667 1.00 96.88 131 VAL A CA 1
ATOM 1036 C C . VAL A 1 131 ? -6.198 -3.372 5.771 1.00 96.88 131 VAL A C 1
ATOM 1038 O O . VAL A 1 131 ? -5.015 -3.576 6.049 1.00 96.88 131 VAL A O 1
ATOM 1041 N N . ILE A 1 132 ? -6.952 -2.468 6.403 1.00 96.38 132 ILE A N 1
ATOM 1042 C CA . ILE A 1 132 ? -6.512 -1.611 7.513 1.00 96.38 132 ILE A CA 1
ATOM 1043 C C . ILE A 1 132 ? -7.512 -1.771 8.661 1.00 96.38 132 ILE A C 1
ATOM 1045 O O . ILE A 1 132 ? -8.667 -1.366 8.545 1.00 96.38 132 ILE A O 1
ATOM 1049 N N . ASN A 1 133 ? -7.056 -2.355 9.771 1.00 95.19 133 ASN A N 1
ATOM 1050 C CA . ASN A 1 133 ? -7.900 -2.873 10.849 1.00 95.19 133 ASN A CA 1
ATOM 1051 C C . ASN A 1 133 ? -9.030 -3.757 10.272 1.00 95.19 133 ASN A C 1
ATOM 1053 O O . ASN A 1 133 ? -8.734 -4.823 9.730 1.00 95.19 133 ASN A O 1
ATOM 1057 N N . GLU A 1 134 ? -10.286 -3.315 10.342 1.00 91.75 134 GLU A N 1
ATOM 1058 C CA . GLU A 1 134 ? -11.469 -4.007 9.814 1.00 91.75 134 GLU A CA 1
ATOM 1059 C C . GLU A 1 134 ? -11.893 -3.502 8.420 1.00 91.75 134 GLU A C 1
ATOM 1061 O O . GLU A 1 134 ? -12.715 -4.141 7.762 1.00 91.75 134 GLU A O 1
ATOM 1066 N N . ARG A 1 135 ? -11.354 -2.365 7.947 1.00 93.31 135 ARG A N 1
ATOM 1067 C CA . ARG A 1 135 ? -11.713 -1.779 6.644 1.00 93.31 135 ARG A CA 1
ATOM 1068 C C . ARG A 1 135 ? -10.951 -2.458 5.504 1.00 93.31 135 ARG A C 1
ATOM 1070 O O . ARG A 1 135 ? -9.741 -2.672 5.592 1.00 93.31 135 ARG A O 1
ATOM 1077 N N . LYS A 1 136 ? -11.667 -2.749 4.416 1.00 94.44 136 LYS A N 1
ATOM 1078 C CA . LYS A 1 136 ? -11.160 -3.349 3.174 1.00 94.44 136 LYS A CA 1
ATOM 1079 C C . LYS A 1 136 ? -11.186 -2.312 2.053 1.00 94.44 136 LYS A C 1
ATOM 1081 O O . LYS A 1 136 ? -12.232 -1.734 1.779 1.00 94.44 136 LYS A O 1
ATOM 1086 N N . TYR A 1 137 ? -10.054 -2.125 1.386 1.00 95.75 137 TYR A N 1
ATOM 1087 C CA . TYR A 1 137 ? -9.877 -1.196 0.277 1.00 95.75 137 TYR A CA 1
ATOM 1088 C C . TYR A 1 137 ? -9.513 -1.976 -0.986 1.00 95.75 137 TYR A C 1
ATOM 1090 O O . TYR A 1 137 ? -8.369 -2.407 -1.142 1.00 95.75 137 TYR A O 1
ATOM 1098 N N . PHE A 1 138 ? -10.477 -2.170 -1.888 1.00 95.50 138 PHE A N 1
ATOM 1099 C CA . PHE A 1 138 ? -10.211 -2.803 -3.178 1.00 95.50 138 PHE A CA 1
ATOM 1100 C C . PHE A 1 138 ? -9.556 -1.798 -4.129 1.00 95.50 138 PHE A C 1
ATOM 1102 O O . PHE A 1 138 ? -10.163 -0.795 -4.498 1.00 95.50 138 PHE A O 1
ATOM 1109 N N . ILE A 1 139 ? -8.316 -2.068 -4.523 1.00 95.56 139 ILE A N 1
ATOM 1110 C CA . ILE A 1 139 ? -7.481 -1.156 -5.296 1.00 95.56 139 ILE A CA 1
ATOM 1111 C C . ILE A 1 139 ? -7.247 -1.732 -6.693 1.00 95.56 139 ILE A C 1
ATOM 1113 O O . ILE A 1 139 ? -6.723 -2.835 -6.855 1.00 95.56 139 ILE A O 1
ATOM 1117 N N . LYS A 1 140 ? -7.596 -0.932 -7.704 1.00 94.62 140 LYS A N 1
ATOM 1118 C CA . LYS A 1 140 ? -7.308 -1.176 -9.122 1.00 94.62 140 LYS A CA 1
ATOM 1119 C C . LYS A 1 140 ? -6.200 -0.220 -9.573 1.00 94.62 140 LYS A C 1
ATOM 1121 O O . LYS A 1 140 ? -6.477 0.972 -9.727 1.00 94.62 140 LYS A O 1
ATOM 1126 N N . PRO A 1 141 ? -4.946 -0.673 -9.753 1.00 93.50 141 PRO A N 1
ATOM 1127 C CA . PRO A 1 141 ? -3.934 0.129 -10.428 1.00 93.50 141 PRO A CA 1
ATOM 1128 C C . PRO A 1 141 ? -4.397 0.468 -11.854 1.00 93.50 141 PRO A C 1
ATOM 1130 O O . PRO A 1 141 ? -4.970 -0.397 -12.517 1.00 93.50 141 PRO A O 1
ATOM 1133 N N . PRO A 1 142 ? -4.161 1.692 -12.356 1.00 91.12 142 PRO A N 1
ATOM 1134 C CA . PRO A 1 142 ? -4.454 2.003 -13.747 1.00 91.12 142 PRO A CA 1
ATOM 1135 C C . PRO A 1 142 ? -3.543 1.181 -14.665 1.00 91.12 142 PRO A C 1
ATOM 1137 O O . PRO A 1 142 ? -2.351 1.016 -14.378 1.00 91.12 142 PRO A O 1
ATOM 1140 N N . SER A 1 143 ? -4.109 0.694 -15.770 1.00 81.19 143 SER A N 1
ATOM 1141 C CA . SER A 1 143 ? -3.364 0.026 -16.839 1.00 81.19 143 SER A CA 1
ATOM 1142 C C . SER A 1 143 ? -2.209 0.901 -17.335 1.00 81.19 143 SER A C 1
ATOM 1144 O O . SER A 1 143 ? -2.321 2.129 -17.367 1.00 81.19 143 SER A O 1
ATOM 1146 N N . ARG A 1 144 ? -1.106 0.254 -17.714 1.00 63.59 144 ARG A N 1
ATOM 1147 C CA . ARG A 1 144 ? 0.059 0.880 -18.354 1.00 63.59 144 ARG A CA 1
ATOM 1148 C C . ARG A 1 144 ? 0.022 0.687 -19.863 1.00 63.59 144 ARG A C 1
ATOM 1150 O O . ARG A 1 144 ? -0.565 -0.334 -20.281 1.00 63.59 144 ARG A O 1
#